Protein AF-A0A1B6GFT2-F1 (afdb_monomer_lite)

Organism: NCBI:txid1464854

Structure (mmCIF, N/CA/C/O backbone):
data_AF-A0A1B6GFT2-F1
#
_entry.id   AF-A0A1B6GFT2-F1
#
loop_
_atom_site.group_PDB
_atom_site.id
_atom_site.type_symbol
_atom_site.label_atom_id
_atom_site.label_alt_id
_atom_site.label_comp_id
_atom_site.label_asym_id
_atom_site.label_entity_id
_atom_site.label_seq_id
_atom_site.pdbx_PDB_ins_code
_atom_site.Cartn_x
_atom_site.Cartn_y
_atom_site.Cartn_z
_atom_site.occupancy
_atom_site.B_iso_or_equiv
_atom_site.auth_seq_id
_atom_site.auth_comp_id
_atom_site.auth_asym_id
_atom_site.auth_atom_id
_atom_site.pdbx_PDB_model_num
ATOM 1 N N . ALA A 1 1 ? 17.857 -8.120 -21.034 1.00 57.75 1 ALA A N 1
ATOM 2 C CA . ALA A 1 1 ? 17.132 -9.272 -21.616 1.00 57.75 1 ALA A CA 1
ATOM 3 C C . ALA A 1 1 ? 17.352 -10.572 -20.828 1.00 57.75 1 ALA A C 1
ATOM 5 O O . ALA A 1 1 ? 16.374 -11.147 -20.381 1.00 57.75 1 ALA A O 1
ATOM 6 N N . ILE A 1 2 ? 18.597 -11.007 -20.580 1.00 73.81 2 ILE A N 1
ATOM 7 C CA . ILE A 1 2 ? 18.882 -12.317 -19.950 1.00 73.81 2 ILE A CA 1
ATOM 8 C C . ILE A 1 2 ? 18.486 -12.380 -18.460 1.00 73.81 2 ILE A C 1
ATOM 10 O O . ILE A 1 2 ? 17.865 -13.348 -18.041 1.00 73.81 2 ILE A O 1
ATOM 14 N N . TYR A 1 3 ? 18.776 -11.340 -17.665 1.00 68.81 3 TYR A N 1
ATOM 15 C CA . TYR A 1 3 ? 18.437 -11.331 -16.231 1.00 68.81 3 TYR A CA 1
ATOM 16 C C . TYR A 1 3 ? 16.927 -11.384 -15.962 1.00 68.81 3 TYR A C 1
ATOM 18 O O . TYR A 1 3 ? 16.496 -12.144 -15.107 1.00 68.81 3 TYR A O 1
ATOM 26 N N . LYS A 1 4 ? 16.125 -10.626 -16.722 1.00 68.31 4 LYS A N 1
ATOM 27 C CA . LYS A 1 4 ? 14.657 -10.608 -16.594 1.00 68.31 4 LYS A CA 1
ATOM 28 C C . LYS A 1 4 ? 14.058 -11.982 -16.923 1.00 68.31 4 LYS A C 1
ATOM 30 O O . LYS A 1 4 ? 13.325 -12.537 -16.124 1.00 68.31 4 LYS A O 1
ATOM 35 N N . TYR A 1 5 ? 14.516 -12.593 -18.017 1.00 76.06 5 TYR A N 1
ATOM 36 C CA . TYR A 1 5 ? 14.134 -13.956 -18.395 1.00 76.06 5 TYR A CA 1
ATOM 37 C C . TYR A 1 5 ? 14.532 -15.020 -17.356 1.00 76.06 5 TYR A C 1
ATOM 39 O O . TYR A 1 5 ? 13.813 -15.996 -17.160 1.00 76.06 5 TYR A O 1
ATOM 47 N N . ALA A 1 6 ? 15.685 -14.858 -16.703 1.00 75.69 6 ALA A N 1
ATOM 48 C CA . ALA A 1 6 ? 16.143 -15.781 -15.669 1.00 75.69 6 ALA A CA 1
ATOM 49 C C . ALA A 1 6 ? 15.349 -15.633 -14.358 1.00 75.69 6 ALA A C 1
ATOM 51 O O . ALA A 1 6 ? 15.084 -16.637 -13.705 1.00 75.69 6 ALA A O 1
ATOM 52 N N . ILE A 1 7 ? 14.938 -14.411 -14.004 1.00 76.81 7 ILE A N 1
ATOM 53 C CA . ILE A 1 7 ? 14.060 -14.140 -12.854 1.00 76.81 7 ILE A CA 1
ATOM 54 C C . ILE A 1 7 ? 12.689 -14.797 -13.065 1.00 76.81 7 ILE A C 1
ATOM 56 O O . ILE A 1 7 ? 12.197 -15.465 -12.163 1.00 76.81 7 ILE A O 1
ATOM 60 N N . ASP A 1 8 ? 12.122 -14.695 -14.269 1.00 76.38 8 ASP A N 1
ATOM 61 C CA . ASP A 1 8 ? 10.778 -15.212 -14.564 1.00 76.38 8 ASP A CA 1
ATOM 62 C C . ASP A 1 8 ? 10.709 -16.756 -14.641 1.00 76.38 8 ASP A C 1
ATOM 64 O O . ASP A 1 8 ? 9.631 -17.335 -14.523 1.00 76.38 8 ASP A O 1
ATOM 68 N N . ASN A 1 9 ? 11.845 -17.444 -14.828 1.00 77.75 9 ASN A N 1
ATOM 69 C CA . ASN A 1 9 ? 11.895 -18.898 -15.055 1.00 77.75 9 ASN A CA 1
ATOM 70 C C . ASN A 1 9 ? 12.509 -19.728 -13.916 1.00 77.75 9 ASN A C 1
ATOM 72 O O . ASN A 1 9 ? 12.444 -20.960 -13.956 1.00 77.75 9 ASN A O 1
ATOM 76 N N . ILE A 1 10 ? 13.126 -19.105 -12.910 1.00 79.62 10 ILE A N 1
ATOM 77 C CA . ILE A 1 10 ? 13.743 -19.830 -11.791 1.00 79.62 10 ILE A CA 1
ATOM 78 C C . ILE A 1 10 ? 12.740 -19.956 -10.640 1.00 79.62 10 ILE A C 1
ATOM 80 O O . ILE A 1 10 ? 12.222 -18.965 -10.143 1.00 79.62 10 ILE A O 1
ATOM 84 N N . LYS A 1 11 ? 12.501 -21.195 -10.186 1.00 75.00 11 LYS A N 1
ATOM 85 C CA . LYS A 1 11 ? 11.589 -21.513 -9.067 1.00 75.00 11 LYS A CA 1
ATOM 86 C C . LYS A 1 11 ? 12.272 -21.586 -7.696 1.00 75.00 11 LYS A C 1
ATOM 88 O O . LYS A 1 11 ? 11.599 -21.726 -6.684 1.00 75.00 11 LYS A O 1
ATOM 93 N N . ASP A 1 12 ? 13.599 -21.558 -7.669 1.00 82.56 12 ASP A N 1
ATOM 94 C CA . ASP A 1 12 ? 14.402 -21.668 -6.450 1.00 82.56 12 ASP A CA 1
ATOM 95 C C . ASP A 1 12 ? 14.567 -20.283 -5.799 1.00 82.56 12 ASP A C 1
ATOM 97 O O . ASP A 1 12 ? 15.249 -19.416 -6.352 1.00 82.56 12 ASP A O 1
ATOM 101 N N . GLU A 1 13 ? 13.945 -20.074 -4.632 1.00 74.88 13 GLU A N 1
ATOM 102 C CA . GLU A 1 13 ? 13.926 -18.787 -3.916 1.00 74.88 13 GLU A CA 1
ATOM 103 C C . GLU A 1 13 ? 15.324 -18.290 -3.517 1.00 74.88 13 GLU A C 1
ATOM 105 O O . GLU A 1 13 ? 15.590 -17.082 -3.536 1.00 74.88 13 GLU A O 1
ATOM 110 N N . SER A 1 14 ? 16.248 -19.200 -3.187 1.00 75.00 14 SER A N 1
ATOM 111 C CA . SER A 1 14 ? 17.606 -18.825 -2.779 1.00 75.00 14 SER A CA 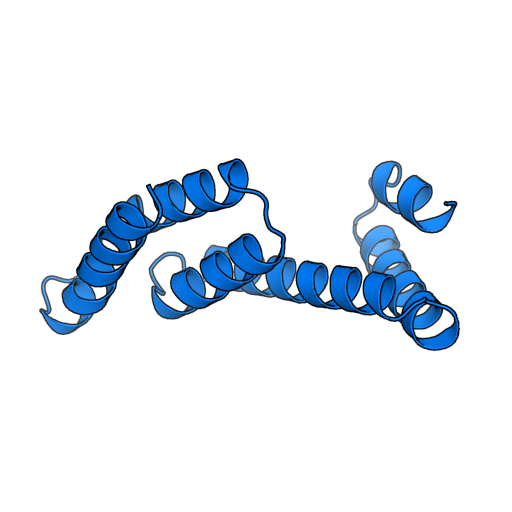1
ATOM 112 C C . SER A 1 14 ? 18.372 -18.228 -3.959 1.00 75.00 14 SER A C 1
ATOM 114 O O . SER A 1 14 ? 18.937 -17.133 -3.869 1.00 75.00 14 SER A O 1
ATOM 116 N N . ARG A 1 15 ? 18.290 -18.893 -5.116 1.00 75.50 15 ARG A N 1
ATOM 117 C CA . ARG A 1 15 ? 18.921 -18.436 -6.361 1.00 75.50 15 ARG A CA 1
ATOM 118 C C . ARG A 1 15 ? 18.237 -17.200 -6.931 1.00 75.50 15 ARG A C 1
ATOM 120 O O . ARG A 1 15 ? 18.918 -16.343 -7.489 1.00 75.50 15 ARG A O 1
ATOM 127 N N . LEU A 1 16 ? 16.921 -17.080 -6.766 1.00 75.88 16 LEU A N 1
ATOM 128 C CA . LEU A 1 16 ? 16.163 -15.890 -7.150 1.00 75.88 16 LEU A CA 1
ATOM 129 C C . LEU A 1 16 ? 16.658 -14.659 -6.377 1.00 75.88 16 LEU A C 1
ATOM 131 O O . LEU A 1 16 ? 16.929 -13.615 -6.969 1.00 75.88 16 LEU A O 1
ATOM 135 N N . THR A 1 17 ? 16.875 -14.805 -5.068 1.00 74.75 17 THR A N 1
ATOM 136 C CA . THR A 1 17 ? 17.392 -13.731 -4.206 1.00 74.75 17 THR A CA 1
ATOM 137 C C . THR A 1 17 ? 18.802 -13.294 -4.620 1.00 74.75 17 THR A C 1
ATOM 139 O O . THR A 1 17 ? 19.080 -12.096 -4.741 1.00 74.75 17 THR A O 1
ATOM 142 N N . GLU A 1 18 ? 19.699 -14.247 -4.895 1.00 80.19 18 GLU A N 1
ATOM 143 C CA . GLU A 1 18 ? 21.044 -13.946 -5.405 1.00 80.19 18 GLU A CA 1
ATOM 144 C C . GLU A 1 18 ? 21.005 -13.264 -6.777 1.00 80.19 18 GLU A C 1
ATOM 146 O O . GLU A 1 18 ? 21.745 -12.306 -7.022 1.00 80.19 18 GLU A O 1
ATOM 151 N N . LEU A 1 19 ? 20.105 -13.706 -7.657 1.00 79.94 19 LEU A N 1
ATOM 152 C CA . LEU A 1 19 ? 19.938 -13.151 -8.993 1.00 79.94 19 LEU A CA 1
ATOM 153 C C . LEU A 1 19 ? 19.393 -11.719 -8.953 1.00 79.94 19 LEU A C 1
ATOM 155 O O . LEU A 1 19 ? 19.901 -10.865 -9.677 1.00 79.94 19 LEU A O 1
ATOM 159 N N . HIS A 1 20 ? 18.436 -11.418 -8.070 1.00 76.44 20 HIS A N 1
ATOM 160 C CA . HIS A 1 20 ? 17.968 -10.048 -7.838 1.00 76.44 20 HIS A CA 1
ATOM 161 C C . HIS A 1 20 ? 19.100 -9.139 -7.354 1.00 76.44 20 HIS A C 1
ATOM 163 O O . HIS A 1 20 ? 19.241 -8.010 -7.832 1.00 76.44 20 HIS A O 1
ATOM 169 N N . LYS A 1 21 ? 19.959 -9.636 -6.456 1.00 81.06 21 LYS A N 1
ATOM 170 C CA . LYS A 1 21 ? 21.121 -8.889 -5.960 1.00 81.06 21 LYS A CA 1
ATOM 171 C C . LYS A 1 21 ? 22.146 -8.631 -7.070 1.00 81.06 21 LYS A C 1
ATOM 173 O O . LYS A 1 21 ? 22.625 -7.505 -7.211 1.00 81.06 21 LYS A O 1
ATOM 178 N N . ALA A 1 22 ? 22.455 -9.641 -7.883 1.00 79.38 22 ALA A N 1
ATOM 179 C CA . ALA A 1 22 ? 23.358 -9.515 -9.026 1.00 79.38 22 ALA A CA 1
ATOM 180 C C . ALA A 1 22 ? 22.797 -8.572 -10.104 1.00 79.38 22 ALA A C 1
ATOM 182 O O . ALA A 1 22 ? 23.527 -7.722 -10.618 1.00 79.38 22 ALA A O 1
ATOM 183 N N . TYR A 1 23 ? 21.495 -8.661 -10.389 1.00 74.81 23 TYR A N 1
ATOM 184 C CA . TYR A 1 23 ? 20.796 -7.766 -11.306 1.00 74.81 23 TYR A CA 1
ATOM 185 C C . TYR A 1 23 ? 20.843 -6.315 -10.819 1.00 74.81 23 TYR A C 1
ATOM 187 O O . TYR A 1 23 ? 21.209 -5.432 -11.588 1.00 74.81 23 TYR A O 1
ATOM 195 N N . ALA A 1 24 ? 20.594 -6.063 -9.531 1.00 72.12 24 ALA A N 1
ATOM 196 C CA . ALA A 1 24 ? 20.692 -4.724 -8.952 1.00 72.12 24 ALA A CA 1
ATOM 197 C C . ALA A 1 24 ? 22.111 -4.130 -9.056 1.00 72.12 24 ALA A C 1
ATOM 199 O O . ALA A 1 24 ? 22.265 -2.952 -9.376 1.00 72.12 24 ALA A O 1
ATOM 200 N N . ILE A 1 25 ? 23.163 -4.932 -8.841 1.00 77.00 25 ILE A N 1
ATOM 201 C CA . ILE A 1 25 ? 24.561 -4.493 -9.015 1.00 77.00 25 ILE A CA 1
ATOM 202 C C . ILE A 1 25 ? 24.868 -4.204 -10.488 1.00 77.00 25 ILE A C 1
ATOM 204 O O . ILE A 1 25 ? 25.521 -3.206 -10.795 1.00 77.00 25 ILE A O 1
ATOM 208 N N . HIS A 1 26 ? 24.411 -5.068 -11.395 1.00 71.94 26 HIS A N 1
ATOM 209 C CA . HIS A 1 26 ? 24.607 -4.903 -12.832 1.00 71.94 26 HIS A CA 1
ATOM 210 C C . HIS A 1 26 ? 23.923 -3.633 -13.341 1.00 71.94 26 HIS A C 1
ATOM 212 O O . HIS A 1 26 ? 24.557 -2.819 -14.005 1.00 71.94 26 HIS A O 1
ATOM 218 N N . VAL A 1 27 ? 22.672 -3.414 -12.945 1.00 68.88 27 VAL A N 1
ATOM 219 C CA . VAL A 1 27 ? 21.899 -2.212 -13.258 1.00 68.88 27 VAL A CA 1
ATOM 220 C C . VAL A 1 27 ? 22.552 -0.964 -12.654 1.00 68.88 27 VA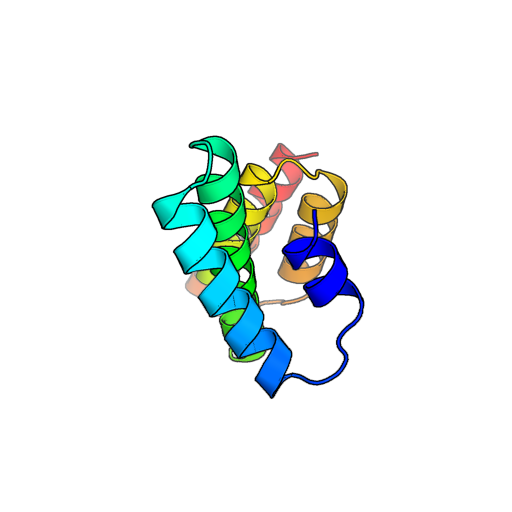L A C 1
ATOM 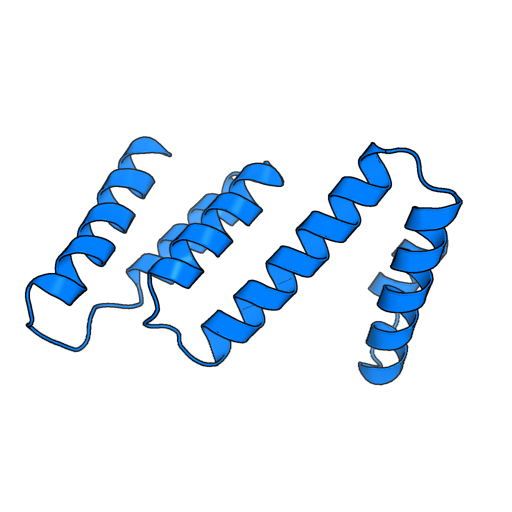222 O O . VAL A 1 27 ? 22.703 0.032 -13.347 1.00 68.88 27 VAL A O 1
ATOM 225 N N . LYS A 1 28 ? 23.081 -1.025 -11.427 1.00 70.69 28 LYS A N 1
ATOM 226 C CA . LYS A 1 28 ? 23.849 0.083 -10.828 1.00 70.69 28 LYS A CA 1
ATOM 227 C C . LYS A 1 28 ? 25.134 0.430 -11.597 1.00 70.69 28 LYS A C 1
ATOM 229 O O . LYS A 1 28 ? 25.554 1.583 -11.572 1.00 70.69 28 LYS A O 1
ATOM 234 N N . LYS A 1 29 ? 25.789 -0.552 -12.228 1.00 68.62 29 LYS A N 1
ATOM 235 C CA . LYS A 1 29 ? 27.047 -0.359 -12.976 1.00 68.62 29 LYS A CA 1
ATOM 236 C C . LYS A 1 29 ? 26.847 -0.024 -14.458 1.00 68.62 29 LYS A C 1
ATOM 238 O O . LYS A 1 29 ? 27.717 0.619 -15.033 1.00 68.62 29 LYS A O 1
ATOM 243 N N . HIS A 1 30 ? 25.757 -0.489 -15.069 1.00 62.34 30 HIS A N 1
ATOM 244 C CA . HIS A 1 30 ? 25.567 -0.479 -16.526 1.00 62.34 30 HIS A CA 1
ATOM 245 C C . HIS A 1 30 ? 24.185 0.010 -16.986 1.00 62.34 30 HIS A C 1
ATOM 247 O O . HIS A 1 30 ? 23.948 0.088 -18.187 1.00 62.34 30 HIS A O 1
ATOM 253 N N . GLY A 1 31 ? 23.258 0.284 -16.069 1.00 57.59 31 GLY A N 1
ATOM 254 C CA . GLY A 1 31 ? 21.888 0.660 -16.403 1.00 57.59 31 GLY A CA 1
ATOM 255 C C . GLY A 1 31 ? 21.751 2.131 -16.783 1.00 57.59 31 GLY A C 1
ATOM 256 O O . GLY A 1 31 ? 22.334 3.009 -16.147 1.00 57.59 31 GLY A O 1
ATOM 257 N N . GLU A 1 32 ? 20.916 2.399 -17.787 1.00 61.44 32 GLU A N 1
ATOM 258 C CA . GLU A 1 32 ? 20.302 3.714 -17.966 1.00 61.44 32 GLU A CA 1
ATOM 259 C C . GLU A 1 32 ? 19.519 4.084 -16.699 1.00 61.44 32 GLU A C 1
ATOM 261 O O . GLU A 1 32 ? 18.953 3.216 -16.030 1.00 61.44 32 GLU A O 1
ATOM 266 N N . ARG A 1 33 ? 19.490 5.377 -16.360 1.00 59.00 33 ARG A N 1
ATOM 267 C CA . ARG A 1 33 ? 18.917 5.908 -15.110 1.00 59.00 33 ARG A CA 1
ATOM 268 C C . ARG A 1 33 ? 17.513 5.354 -14.806 1.00 59.00 33 ARG A C 1
ATOM 270 O O . ARG A 1 33 ? 17.254 4.981 -13.666 1.00 59.00 33 ARG A O 1
ATOM 277 N N . ALA A 1 34 ? 16.691 5.179 -15.842 1.00 61.12 34 ALA A N 1
ATOM 278 C CA . ALA A 1 34 ? 15.352 4.594 -15.764 1.00 61.12 34 ALA A CA 1
ATOM 279 C C . ALA A 1 34 ? 15.339 3.128 -15.276 1.00 61.12 34 ALA A C 1
ATOM 281 O O . ALA A 1 34 ? 14.536 2.760 -14.427 1.00 61.12 34 ALA A O 1
ATOM 282 N N . GLY A 1 35 ? 16.275 2.286 -15.730 1.00 66.12 35 GLY A N 1
ATOM 283 C CA . GLY A 1 35 ? 16.337 0.883 -15.302 1.00 66.12 35 GLY A CA 1
ATOM 284 C C . GLY A 1 35 ? 16.770 0.714 -13.841 1.00 66.12 35 GLY A C 1
ATOM 285 O O . GLY A 1 35 ? 16.375 -0.249 -13.184 1.00 66.12 35 GLY A O 1
ATOM 286 N N . ILE A 1 36 ? 17.574 1.649 -13.318 1.00 69.25 36 ILE A N 1
ATOM 287 C CA . ILE A 1 36 ? 17.950 1.687 -11.895 1.00 69.25 36 ILE A CA 1
ATOM 288 C C . ILE A 1 36 ? 16.747 2.078 -11.037 1.00 69.25 36 ILE A C 1
ATOM 290 O O . ILE A 1 36 ? 16.525 1.457 -9.997 1.00 69.25 36 ILE A O 1
ATOM 294 N N . GLU A 1 37 ? 15.970 3.069 -11.472 1.00 70.31 37 GLU A N 1
ATOM 295 C CA . GLU A 1 37 ? 14.755 3.513 -10.784 1.00 70.31 37 GLU A CA 1
ATOM 296 C C . GLU A 1 37 ? 13.730 2.374 -10.677 1.00 70.31 37 GLU A C 1
ATOM 298 O O . GLU A 1 37 ? 13.293 2.073 -9.566 1.00 70.31 37 GLU A O 1
ATOM 303 N N . ASP A 1 38 ? 13.485 1.628 -11.759 1.00 75.31 38 ASP A N 1
ATOM 304 C CA . ASP A 1 38 ? 12.594 0.457 -11.751 1.00 75.31 38 ASP A CA 1
ATOM 305 C C . ASP A 1 38 ? 13.012 -0.613 -10.728 1.00 75.31 38 ASP A C 1
ATOM 307 O O . ASP A 1 38 ? 12.187 -1.156 -9.989 1.00 75.31 38 ASP A O 1
ATOM 311 N N . VAL A 1 39 ? 14.311 -0.927 -10.647 1.00 79.94 39 VAL A N 1
ATOM 312 C CA . VAL A 1 39 ? 14.823 -1.920 -9.686 1.00 79.94 39 VAL A CA 1
ATOM 313 C C . VAL 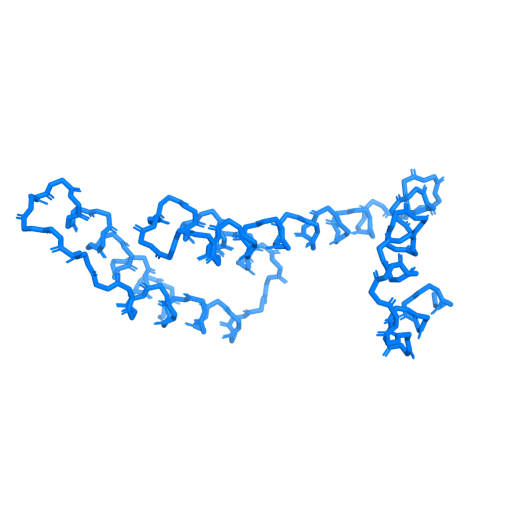A 1 39 ? 14.669 -1.434 -8.250 1.00 79.94 39 VAL A C 1
ATOM 315 O O . VAL A 1 39 ? 14.337 -2.218 -7.358 1.00 79.94 39 VAL A O 1
ATOM 318 N N . VAL A 1 40 ? 14.927 -0.150 -8.006 1.00 82.06 40 VAL A N 1
ATOM 319 C CA . VAL A 1 40 ? 14.788 0.446 -6.676 1.00 82.06 40 VAL A CA 1
ATOM 320 C C . VAL A 1 40 ? 13.323 0.453 -6.242 1.00 82.06 40 VAL A C 1
ATOM 322 O O . VAL A 1 40 ? 13.045 0.050 -5.112 1.00 82.06 40 VAL A O 1
ATOM 325 N N . LEU A 1 41 ? 12.401 0.838 -7.127 1.00 82.56 41 LEU A N 1
ATOM 326 C CA . LEU A 1 41 ? 10.960 0.803 -6.872 1.00 82.56 41 LEU A CA 1
ATOM 327 C C . LEU A 1 41 ? 10.484 -0.621 -6.579 1.00 82.56 41 LEU A C 1
ATOM 329 O O . LEU A 1 41 ? 9.826 -0.856 -5.567 1.00 82.56 41 LEU A O 1
ATOM 333 N N . ASN A 1 42 ? 10.906 -1.601 -7.380 1.00 84.38 42 ASN A N 1
ATOM 334 C CA . ASN A 1 42 ? 10.517 -2.992 -7.163 1.00 84.38 42 ASN A CA 1
ATOM 335 C C . ASN A 1 42 ? 11.055 -3.556 -5.832 1.00 84.38 42 ASN A C 1
ATOM 337 O O . ASN A 1 42 ? 10.342 -4.253 -5.113 1.00 84.38 42 ASN A O 1
ATOM 341 N N . ASN A 1 43 ? 12.289 -3.211 -5.450 1.00 86.88 43 ASN A N 1
ATOM 342 C CA . ASN A 1 43 ? 12.844 -3.598 -4.149 1.00 86.88 43 ASN A CA 1
ATOM 343 C C . ASN A 1 43 ? 12.094 -2.947 -2.974 1.00 86.88 43 ASN A C 1
ATOM 345 O O . ASN A 1 43 ? 11.907 -3.591 -1.941 1.00 86.88 43 ASN A O 1
ATOM 349 N N . ARG A 1 44 ? 11.658 -1.686 -3.115 1.00 89.06 44 ARG A N 1
ATOM 350 C CA . ARG A 1 44 ? 10.821 -1.010 -2.108 1.00 89.06 44 ARG A CA 1
ATOM 351 C C . ARG A 1 44 ? 9.459 -1.687 -1.983 1.00 89.06 44 ARG A C 1
ATOM 353 O O . ARG A 1 44 ? 9.063 -2.001 -0.864 1.00 89.06 44 ARG A O 1
ATOM 360 N N . LYS A 1 45 ? 8.806 -1.995 -3.109 1.00 88.75 45 LYS A N 1
ATOM 361 C CA . LYS A 1 45 ? 7.531 -2.726 -3.147 1.00 88.75 45 LYS A CA 1
ATOM 362 C C . LYS A 1 45 ? 7.627 -4.053 -2.388 1.00 88.75 45 LYS A C 1
ATOM 364 O O . LYS A 1 45 ? 6.833 -4.294 -1.485 1.00 88.75 45 LYS A O 1
ATOM 369 N N . LEU A 1 46 ? 8.647 -4.867 -2.680 1.00 89.44 46 LEU A N 1
ATOM 370 C CA . LEU A 1 46 ? 8.872 -6.155 -2.006 1.00 89.44 46 LEU A CA 1
ATOM 371 C C . LEU A 1 46 ? 9.100 -6.010 -0.496 1.00 89.44 46 LEU A C 1
ATOM 373 O O . LEU A 1 46 ? 8.621 -6.832 0.285 1.00 89.44 46 LEU A O 1
ATOM 377 N N . LYS A 1 47 ? 9.827 -4.968 -0.076 1.00 92.00 47 LYS A N 1
ATOM 378 C CA . LYS A 1 47 ? 10.037 -4.683 1.345 1.00 92.00 47 LYS A CA 1
ATOM 379 C C . LYS A 1 47 ? 8.710 -4.381 2.042 1.00 92.00 47 LYS A C 1
ATOM 381 O O . LYS A 1 47 ? 8.405 -5.016 3.045 1.00 92.00 47 LYS A O 1
ATOM 386 N N . TYR A 1 48 ? 7.919 -3.463 1.494 1.00 93.62 48 TYR A N 1
ATOM 387 C CA . TYR A 1 48 ? 6.628 -3.106 2.076 1.00 93.62 48 TYR A CA 1
ATOM 388 C C . TYR A 1 48 ? 5.646 -4.280 2.076 1.00 93.62 48 TYR A C 1
ATOM 390 O O . TYR A 1 48 ? 4.943 -4.469 3.060 1.00 93.62 48 TYR A O 1
ATOM 398 N N . GLU A 1 49 ? 5.636 -5.129 1.042 1.00 92.00 49 GLU A N 1
ATOM 399 C CA . GLU A 1 49 ? 4.824 -6.352 1.067 1.00 92.00 49 GLU A CA 1
ATOM 400 C C . GLU A 1 49 ? 5.214 -7.292 2.207 1.00 92.00 49 GLU A C 1
ATOM 402 O O . GLU A 1 49 ? 4.342 -7.897 2.832 1.00 92.00 49 GLU A O 1
ATOM 407 N N . LYS A 1 50 ? 6.512 -7.432 2.490 1.00 92.50 50 LYS A N 1
ATOM 408 C CA . LYS A 1 50 ? 6.976 -8.231 3.624 1.00 92.50 50 LYS A CA 1
ATOM 409 C C . LYS A 1 50 ? 6.505 -7.624 4.947 1.00 92.50 50 LYS A C 1
ATOM 411 O O . LYS A 1 50 ? 5.943 -8.346 5.766 1.00 92.50 50 LYS A O 1
ATOM 416 N N . ASP A 1 51 ? 6.664 -6.314 5.112 1.00 92.19 51 ASP A N 1
ATOM 417 C CA . ASP A 1 51 ? 6.236 -5.595 6.316 1.00 92.19 51 ASP A CA 1
ATOM 418 C C . ASP A 1 51 ? 4.708 -5.717 6.526 1.00 92.19 51 ASP A C 1
ATOM 420 O O . ASP A 1 51 ? 4.241 -5.916 7.647 1.00 92.19 51 ASP A O 1
ATOM 424 N N . LEU A 1 52 ? 3.919 -5.687 5.444 1.00 93.81 52 LEU A N 1
ATOM 425 C CA . LEU A 1 52 ? 2.465 -5.888 5.476 1.00 93.81 52 LEU A CA 1
ATOM 426 C C . LEU A 1 52 ? 2.055 -7.332 5.784 1.00 93.81 52 LEU A C 1
ATOM 428 O O . LEU A 1 52 ? 1.009 -7.540 6.394 1.00 93.81 52 LEU A O 1
ATOM 432 N N . LYS A 1 53 ? 2.853 -8.334 5.390 1.00 91.81 53 LYS A N 1
ATOM 433 C CA . LYS A 1 53 ? 2.625 -9.734 5.795 1.00 91.81 53 LYS A CA 1
ATOM 434 C C . LYS A 1 53 ? 2.845 -9.929 7.294 1.00 91.81 53 LYS A C 1
ATOM 436 O O . LYS A 1 53 ? 2.147 -10.736 7.898 1.00 91.81 53 LYS A O 1
ATOM 441 N N . GLU A 1 54 ? 3.800 -9.208 7.880 1.00 92.38 54 GLU A N 1
ATOM 442 C CA . GLU A 1 54 ? 4.071 -9.250 9.320 1.00 92.38 54 GLU A CA 1
ATOM 443 C C . GLU A 1 54 ? 3.009 -8.470 10.116 1.00 92.38 54 GLU A C 1
ATOM 445 O O . GLU A 1 54 ? 2.500 -8.976 11.116 1.00 92.38 54 GLU A O 1
ATOM 450 N N . CYS A 1 55 ? 2.623 -7.276 9.647 1.00 89.62 55 CYS A N 1
ATOM 451 C CA . CYS A 1 55 ? 1.667 -6.392 10.321 1.00 89.62 55 CYS A CA 1
ATOM 452 C C . CYS A 1 55 ? 0.629 -5.789 9.346 1.00 89.62 55 CYS A C 1
ATOM 454 O O . CYS A 1 55 ? 0.751 -4.620 8.962 1.00 89.62 55 CYS A O 1
ATOM 456 N N . PRO A 1 56 ? -0.455 -6.518 9.009 1.00 90.25 56 PRO A N 1
ATOM 457 C CA . PRO A 1 56 ? -1.480 -6.046 8.068 1.00 90.25 56 PRO A CA 1
ATOM 458 C C . PRO A 1 56 ? -2.273 -4.820 8.543 1.00 90.25 56 PRO A C 1
ATOM 460 O O . PRO A 1 56 ? -2.877 -4.114 7.741 1.00 90.25 56 PRO A O 1
ATOM 463 N N . THR A 1 57 ? -2.284 -4.544 9.847 1.00 87.12 57 THR A N 1
ATOM 464 C CA . THR A 1 57 ? -3.002 -3.412 10.454 1.00 87.12 57 THR A CA 1
ATOM 465 C C . THR A 1 57 ? -2.180 -2.120 10.486 1.00 87.12 57 THR A C 1
ATOM 467 O O . THR A 1 57 ? -2.667 -1.090 10.958 1.00 87.12 57 THR A O 1
ATOM 470 N N . ASN A 1 58 ? -0.935 -2.135 9.990 1.00 90.62 58 ASN A N 1
ATOM 471 C CA . ASN A 1 58 ? -0.104 -0.938 9.935 1.00 90.62 58 ASN A CA 1
ATOM 472 C C . ASN A 1 58 ? -0.451 -0.065 8.719 1.00 90.62 58 ASN A C 1
ATOM 474 O O . ASN A 1 58 ? 0.066 -0.246 7.618 1.00 90.62 58 ASN A O 1
ATOM 478 N N . TYR A 1 59 ? -1.305 0.934 8.941 1.00 91.44 59 TYR A N 1
ATOM 479 C CA . TYR A 1 59 ? -1.738 1.852 7.887 1.00 91.44 59 TYR A CA 1
ATOM 480 C C . TYR A 1 59 ? -0.627 2.736 7.309 1.00 91.44 59 TYR A C 1
ATOM 482 O O . TYR A 1 59 ? -0.741 3.130 6.154 1.00 91.44 59 TYR A O 1
ATOM 490 N N . ASP A 1 60 ? 0.442 3.041 8.056 1.00 91.94 60 ASP A N 1
ATOM 491 C CA . ASP A 1 60 ? 1.565 3.813 7.493 1.00 91.94 60 ASP A CA 1
ATOM 492 C C . ASP A 1 60 ? 2.256 3.023 6.383 1.00 91.94 60 ASP A C 1
ATOM 494 O O . ASP A 1 60 ? 2.507 3.553 5.303 1.00 91.94 60 ASP A O 1
ATOM 498 N N . THR A 1 61 ? 2.481 1.728 6.621 1.00 94.19 61 THR A N 1
ATOM 499 C CA . THR A 1 61 ? 3.048 0.825 5.618 1.00 94.19 61 THR A CA 1
ATOM 500 C C . THR A 1 61 ? 2.127 0.694 4.409 1.00 94.19 61 THR A C 1
ATOM 502 O O . THR A 1 61 ? 2.618 0.670 3.285 1.00 94.19 61 THR A O 1
ATOM 505 N N . TRP A 1 62 ? 0.802 0.675 4.605 1.00 95.19 62 TRP A N 1
ATOM 506 C CA . TRP A 1 62 ? -0.149 0.715 3.489 1.00 95.19 62 TRP A CA 1
ATOM 507 C C . TRP A 1 62 ? -0.039 2.004 2.670 1.00 95.19 62 TRP A C 1
ATOM 509 O O . TRP A 1 62 ? -0.026 1.925 1.445 1.00 95.19 62 TRP A O 1
ATOM 519 N N . PHE A 1 63 ? 0.082 3.175 3.304 1.00 94.56 63 PHE A N 1
ATOM 520 C CA . PHE A 1 63 ? 0.266 4.434 2.574 1.00 94.56 63 PHE A CA 1
ATOM 521 C C . PHE A 1 63 ? 1.563 4.448 1.765 1.00 94.56 63 PHE A C 1
ATOM 523 O O . PHE A 1 63 ? 1.552 4.848 0.602 1.00 94.56 63 PHE A O 1
ATOM 530 N N . ASP A 1 64 ? 2.669 4.003 2.359 1.00 94.19 64 ASP A N 1
ATOM 531 C CA . ASP A 1 64 ? 3.957 3.939 1.668 1.00 94.19 64 ASP A CA 1
ATOM 532 C C . ASP A 1 64 ? 3.944 2.911 0.527 1.00 94.19 64 ASP A C 1
ATOM 534 O O . ASP A 1 64 ? 4.481 3.173 -0.551 1.00 94.19 64 ASP A O 1
ATOM 538 N N . TYR A 1 65 ? 3.285 1.767 0.731 1.00 94.38 65 TYR A N 1
ATOM 539 C CA . TYR A 1 65 ? 3.097 0.752 -0.300 1.00 94.38 65 TYR A CA 1
ATOM 540 C C . TYR A 1 65 ? 2.282 1.290 -1.477 1.00 94.38 65 TYR A C 1
ATOM 542 O O . TYR A 1 65 ? 2.725 1.187 -2.617 1.00 94.38 65 TYR A O 1
ATOM 550 N N . ILE A 1 66 ? 1.130 1.909 -1.212 1.00 93.94 66 ILE A N 1
ATOM 551 C CA . ILE A 1 66 ? 0.257 2.452 -2.256 1.00 93.94 66 ILE A CA 1
ATOM 552 C C . ILE A 1 66 ? 0.981 3.537 -3.055 1.00 93.94 66 ILE A C 1
ATOM 554 O O . ILE A 1 66 ? 1.002 3.448 -4.276 1.00 93.94 66 ILE A O 1
ATOM 558 N N . ARG A 1 67 ? 1.674 4.479 -2.400 1.00 92.50 67 ARG A N 1
ATOM 559 C CA . ARG A 1 67 ? 2.503 5.481 -3.100 1.00 92.50 67 ARG A CA 1
ATOM 560 C C . ARG A 1 67 ? 3.564 4.835 -3.987 1.00 92.50 67 ARG A C 1
ATOM 562 O O . ARG A 1 67 ? 3.790 5.276 -5.107 1.00 92.50 67 ARG A O 1
ATOM 569 N N . CYS A 1 68 ? 4.201 3.767 -3.506 1.00 91.56 68 CYS A N 1
ATOM 570 C CA . CYS A 1 68 ? 5.172 3.018 -4.297 1.00 91.56 68 CYS A CA 1
ATOM 571 C C . CYS A 1 68 ? 4.528 2.364 -5.533 1.00 91.56 68 CYS A C 1
ATOM 573 O O . CYS A 1 68 ? 5.178 2.267 -6.571 1.00 91.56 68 CYS A O 1
ATOM 575 N N . VAL A 1 69 ? 3.278 1.903 -5.439 1.00 90.50 69 VAL A N 1
ATOM 576 C CA . VAL A 1 69 ? 2.529 1.323 -6.567 1.00 90.50 69 VAL A CA 1
ATOM 577 C C . VAL A 1 69 ? 2.033 2.413 -7.528 1.00 90.50 69 VAL A C 1
ATOM 579 O O . VAL A 1 69 ? 2.088 2.219 -8.743 1.00 90.50 69 VAL A O 1
ATOM 582 N N . GLU A 1 70 ? 1.637 3.580 -7.017 1.00 90.12 70 GLU A N 1
ATOM 583 C CA . GLU A 1 70 ? 1.296 4.764 -7.818 1.00 90.12 70 GLU A CA 1
ATOM 584 C C . GLU A 1 70 ? 2.497 5.257 -8.638 1.00 90.12 70 GLU A C 1
ATOM 586 O O . GLU A 1 70 ? 2.347 5.538 -9.825 1.00 90.12 70 GLU A O 1
ATOM 591 N N . GLU A 1 71 ? 3.702 5.279 -8.053 1.00 87.88 71 GLU A N 1
ATOM 592 C CA . GLU A 1 71 ? 4.949 5.624 -8.757 1.00 87.88 71 GLU A CA 1
ATOM 593 C C . GLU A 1 71 ? 5.274 4.652 -9.907 1.00 87.88 71 GLU A C 1
ATOM 595 O O . GLU A 1 71 ? 5.869 5.057 -10.905 1.00 87.88 71 GLU A O 1
ATOM 600 N N . ILE A 1 72 ? 4.857 3.384 -9.808 1.00 84.44 72 ILE A N 1
ATOM 601 C CA . ILE A 1 72 ? 4.999 2.388 -10.887 1.00 84.44 72 ILE A CA 1
ATOM 602 C C . ILE A 1 72 ? 3.983 2.644 -12.022 1.00 84.44 72 ILE A C 1
ATOM 604 O O . ILE A 1 72 ? 4.188 2.196 -13.152 1.00 84.44 72 ILE A O 1
ATOM 608 N N . GLY A 1 73 ? 2.898 3.377 -11.750 1.00 82.44 73 GLY A N 1
ATOM 609 C CA . GLY A 1 73 ? 1.951 3.857 -12.761 1.00 82.44 73 GLY A CA 1
ATOM 610 C C . GLY A 1 73 ? 0.924 2.828 -13.240 1.00 82.44 73 GLY A C 1
ATOM 611 O O . GLY A 1 73 ? 0.352 2.986 -14.318 1.00 82.44 73 GLY A O 1
ATOM 612 N N . ARG A 1 74 ? 0.679 1.758 -12.473 1.00 84.50 74 ARG A N 1
ATOM 613 C CA . ARG A 1 74 ? -0.307 0.716 -12.817 1.00 84.50 74 ARG A CA 1
ATOM 614 C C . ARG A 1 74 ? -1.592 0.897 -12.017 1.00 84.50 74 ARG A C 1
ATOM 616 O O . ARG A 1 74 ? -1.701 0.387 -10.908 1.00 84.50 74 ARG A O 1
ATOM 623 N N . LEU A 1 75 ? -2.570 1.591 -12.601 1.00 89.19 75 LEU A N 1
ATOM 624 C CA . LEU A 1 75 ? -3.840 1.927 -11.938 1.00 89.19 75 LEU A CA 1
ATOM 625 C C . LEU A 1 75 ? -4.590 0.705 -11.385 1.00 89.19 75 LEU A C 1
ATOM 627 O O . LEU A 1 75 ? -5.109 0.769 -10.275 1.00 89.19 75 LEU A O 1
ATOM 631 N N . ASP A 1 76 ? -4.595 -0.420 -12.103 1.00 91.50 76 ASP A N 1
ATOM 632 C CA . ASP A 1 76 ? -5.251 -1.644 -11.623 1.00 91.50 76 ASP A CA 1
ATOM 633 C C . ASP A 1 76 ? -4.596 -2.182 -10.339 1.00 91.50 76 ASP A C 1
ATOM 635 O O . ASP A 1 76 ? -5.292 -2.559 -9.398 1.00 91.50 76 ASP A O 1
ATOM 639 N N . GLU A 1 77 ? -3.260 -2.138 -10.255 1.00 91.69 77 GLU A N 1
ATOM 640 C CA . GLU A 1 77 ? -2.530 -2.534 -9.043 1.00 91.69 77 GLU A CA 1
ATOM 641 C C . GLU A 1 77 ? -2.745 -1.535 -7.900 1.00 91.69 77 GLU A C 1
ATOM 643 O O . GLU A 1 77 ? -2.792 -1.937 -6.737 1.00 91.69 77 GLU A O 1
ATOM 648 N N . VAL A 1 78 ? -2.884 -0.238 -8.203 1.00 93.31 78 VAL A N 1
ATOM 649 C CA . VAL A 1 78 ? -3.220 0.788 -7.202 1.00 93.31 78 VAL A CA 1
ATOM 650 C C . VAL A 1 78 ? -4.598 0.496 -6.606 1.00 93.31 78 VAL A C 1
ATOM 652 O O . VAL A 1 78 ? -4.724 0.439 -5.381 1.00 93.31 78 VAL A O 1
ATOM 655 N N . ARG A 1 79 ? -5.606 0.228 -7.448 1.00 94.62 79 ARG A N 1
ATOM 656 C CA . ARG A 1 79 ? -6.963 -0.125 -7.004 1.00 94.62 79 ARG A CA 1
ATOM 657 C C . ARG A 1 79 ? -6.957 -1.380 -6.131 1.00 94.62 79 ARG A C 1
ATOM 659 O O . ARG A 1 79 ? -7.453 -1.332 -5.008 1.00 94.62 79 ARG A O 1
ATOM 666 N N . GLU A 1 80 ? -6.305 -2.454 -6.577 1.00 94.56 80 GLU A N 1
ATOM 667 C CA . GLU A 1 80 ? -6.165 -3.686 -5.785 1.00 94.56 80 GLU A CA 1
ATOM 668 C C . GLU A 1 80 ? -5.472 -3.418 -4.433 1.00 94.56 80 GLU A C 1
ATOM 670 O O . GLU A 1 80 ? -5.853 -3.965 -3.397 1.00 94.56 80 GLU A O 1
ATOM 675 N N . SER A 1 81 ? -4.466 -2.540 -4.412 1.00 94.19 81 SER A N 1
ATOM 676 C CA . SER A 1 81 ? -3.745 -2.174 -3.188 1.00 94.19 81 SER A CA 1
ATOM 677 C C . SER A 1 81 ? -4.640 -1.433 -2.192 1.00 94.19 81 SER A C 1
ATOM 679 O O . SER A 1 81 ? -4.595 -1.737 -0.998 1.00 94.19 81 SER A O 1
ATOM 681 N N . TYR A 1 82 ? -5.480 -0.508 -2.668 1.00 94.94 82 TYR A N 1
ATOM 682 C CA . TYR A 1 82 ? -6.491 0.150 -1.840 1.00 94.94 82 TYR A CA 1
ATOM 683 C C . TYR A 1 82 ? -7.528 -0.844 -1.316 1.00 94.94 82 TYR A C 1
ATOM 685 O O . TYR A 1 82 ? -7.797 -0.839 -0.116 1.00 94.94 82 TYR A O 1
ATOM 693 N N . GLU A 1 83 ? -8.053 -1.730 -2.167 1.00 94.50 83 GLU A N 1
ATOM 694 C CA . GLU A 1 83 ? -9.026 -2.763 -1.780 1.00 94.50 83 GLU A CA 1
ATOM 695 C C . GLU A 1 83 ? -8.474 -3.697 -0.693 1.00 94.50 83 GLU A C 1
ATOM 697 O O . GLU A 1 83 ? -9.141 -3.989 0.305 1.00 94.50 83 GLU A O 1
ATOM 702 N N . ARG A 1 84 ? -7.208 -4.107 -0.824 1.00 94.88 84 ARG A N 1
ATOM 703 C CA . ARG A 1 84 ? -6.509 -4.885 0.205 1.00 94.88 84 ARG A CA 1
ATOM 704 C C . ARG A 1 84 ? -6.315 -4.087 1.496 1.00 94.88 84 ARG A C 1
ATOM 706 O O . ARG A 1 84 ? -6.478 -4.646 2.580 1.00 94.88 84 ARG A O 1
ATOM 713 N N . ALA A 1 85 ? -5.989 -2.797 1.411 1.00 94.00 85 ALA A N 1
ATOM 714 C CA . ALA A 1 85 ? -5.810 -1.947 2.587 1.00 94.00 85 ALA A CA 1
ATOM 715 C C . ALA A 1 85 ? -7.123 -1.756 3.369 1.00 94.00 85 ALA A C 1
ATOM 717 O O . ALA A 1 85 ? -7.134 -1.915 4.590 1.00 94.00 85 ALA A O 1
ATOM 718 N N . ILE A 1 86 ? -8.240 -1.472 2.687 1.00 93.69 86 ILE A N 1
ATOM 719 C CA . ILE A 1 86 ? -9.549 -1.254 3.334 1.00 93.69 86 ILE A CA 1
ATOM 720 C C . ILE A 1 86 ? -10.138 -2.534 3.938 1.00 93.69 86 ILE A C 1
ATOM 722 O O . ILE A 1 86 ? -10.886 -2.456 4.910 1.00 93.69 86 ILE A O 1
ATOM 726 N N . ALA A 1 87 ? -9.768 -3.714 3.428 1.00 93.62 87 ALA A N 1
ATOM 727 C CA . ALA A 1 87 ? -10.155 -4.987 4.036 1.00 93.62 87 ALA A CA 1
ATOM 728 C C . ALA A 1 87 ? -9.572 -5.166 5.455 1.00 93.62 87 ALA A C 1
ATOM 730 O O . ALA A 1 87 ? -10.116 -5.921 6.262 1.00 93.62 87 ALA A O 1
ATOM 731 N N . ASN A 1 88 ? -8.493 -4.447 5.790 1.00 90.81 88 ASN A N 1
ATOM 732 C CA . ASN A 1 88 ? -7.867 -4.467 7.111 1.00 90.81 88 ASN A CA 1
ATOM 733 C C 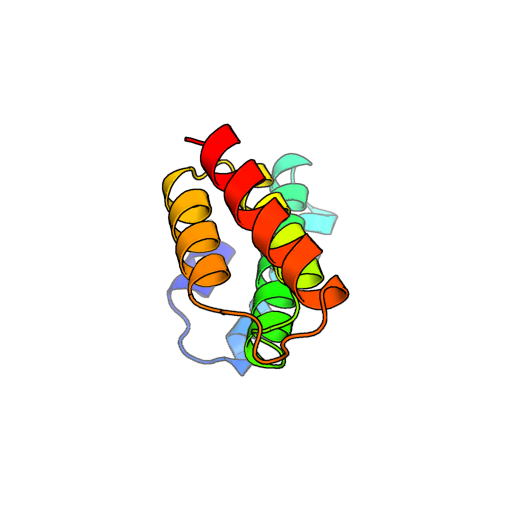. ASN A 1 88 ? -8.516 -3.432 8.045 1.00 90.81 88 ASN A C 1
ATOM 735 O O . ASN A 1 88 ? -7.969 -2.355 8.298 1.00 90.81 88 ASN A O 1
ATOM 739 N N . ILE A 1 89 ? -9.695 -3.766 8.571 1.00 89.62 89 ILE A N 1
ATOM 740 C CA . ILE A 1 89 ? -10.465 -2.915 9.496 1.00 89.62 89 ILE A CA 1
ATOM 741 C C . ILE A 1 89 ? -9.710 -2.754 10.833 1.00 89.62 89 ILE A C 1
ATOM 743 O O . ILE A 1 89 ? -9.199 -3.750 11.356 1.00 89.62 89 ILE A O 1
ATOM 747 N N . PRO A 1 90 ? -9.652 -1.541 11.431 1.00 89.06 90 PRO A N 1
ATOM 748 C CA . PRO A 1 90 ? -8.987 -1.342 12.713 1.00 89.06 90 PRO A CA 1
ATOM 749 C C . PRO A 1 90 ? -9.598 -2.247 13.795 1.00 89.06 90 PRO A C 1
ATOM 751 O O . PRO A 1 90 ? -10.805 -2.173 14.034 1.00 89.06 90 PRO A O 1
ATOM 754 N N . PRO A 1 91 ? -8.801 -3.071 14.501 1.00 85.69 91 PRO A N 1
ATOM 755 C CA . PRO A 1 91 ? -9.329 -3.961 15.536 1.00 85.69 91 PRO A CA 1
ATOM 756 C C . PRO A 1 91 ? -9.684 -3.220 16.833 1.00 85.69 91 PRO A C 1
ATOM 758 O O . PRO A 1 91 ? -10.408 -3.745 17.676 1.00 85.69 91 PRO A O 1
ATOM 761 N N . VAL A 1 92 ? -9.165 -2.001 17.015 1.00 87.12 92 VAL A N 1
ATOM 762 C CA . VAL A 1 92 ? -9.357 -1.188 18.220 1.00 87.12 92 VAL A CA 1
ATOM 763 C C . VAL A 1 92 ? -10.335 -0.044 17.966 1.00 87.12 92 VAL A C 1
ATOM 765 O O . VAL A 1 92 ? -10.340 0.573 16.905 1.00 87.12 92 VAL A O 1
ATOM 768 N N . GLN A 1 93 ? -11.146 0.278 18.973 1.00 82.19 93 GLN A N 1
ATOM 769 C CA . GLN A 1 93 ? -12.126 1.376 18.929 1.00 82.19 93 GLN A CA 1
ATOM 770 C C . GLN A 1 93 ? -11.507 2.749 19.247 1.00 82.19 93 GLN A C 1
ATOM 772 O O . GLN A 1 93 ? -12.201 3.763 19.301 1.00 82.19 93 GLN A O 1
ATOM 777 N N . GLU A 1 94 ? -10.195 2.808 19.480 1.00 85.69 94 GLU A N 1
ATOM 778 C CA . GLU A 1 94 ? -9.511 4.062 19.763 1.00 85.69 94 GLU A CA 1
ATOM 779 C C . GLU A 1 94 ? -9.506 4.960 18.519 1.00 85.69 94 GLU A C 1
ATOM 781 O O . GLU A 1 94 ? -9.013 4.581 17.457 1.00 85.69 94 GLU A O 1
ATOM 786 N N . LYS A 1 95 ? -10.023 6.185 18.656 1.00 84.50 95 LYS A N 1
ATOM 787 C CA . LYS A 1 95 ? -10.171 7.157 17.558 1.00 84.50 95 LYS A CA 1
ATOM 788 C C . LYS A 1 95 ? -8.884 7.377 16.745 1.00 84.50 95 LYS A C 1
ATOM 790 O O . LYS A 1 95 ? -8.956 7.669 15.551 1.00 84.50 95 LYS A O 1
ATOM 795 N N . SER A 1 96 ? -7.718 7.261 17.380 1.00 84.50 96 SER A N 1
ATOM 796 C CA . SER A 1 96 ? -6.405 7.404 16.739 1.00 84.50 96 SER A CA 1
ATOM 797 C C . SER A 1 96 ? -6.193 6.384 15.610 1.00 84.50 96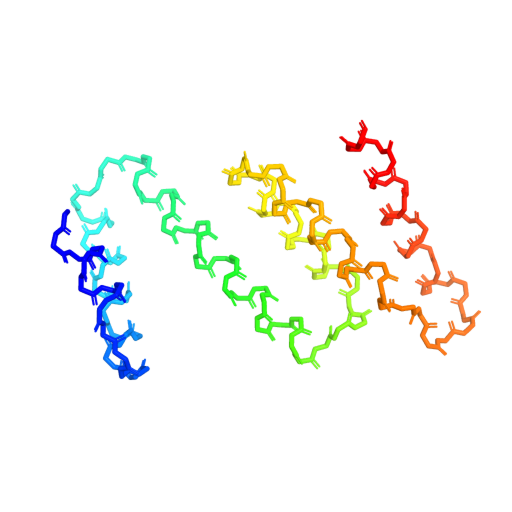 SER A C 1
ATOM 799 O O . SER A 1 96 ? -5.748 6.770 14.527 1.00 84.50 96 SER A O 1
ATOM 801 N N . ALA A 1 97 ? -6.597 5.125 15.810 1.00 79.06 97 ALA A N 1
ATOM 802 C CA . ALA A 1 97 ? -6.479 4.056 14.818 1.00 79.06 97 ALA A CA 1
ATOM 803 C C . ALA A 1 97 ? -7.409 4.276 13.612 1.00 79.06 97 ALA A C 1
ATOM 805 O O . ALA A 1 97 ? -7.028 4.043 12.466 1.00 79.06 97 ALA A O 1
ATOM 806 N N . TRP A 1 98 ? -8.606 4.814 13.857 1.00 90.62 98 TRP A N 1
ATOM 807 C CA . TRP A 1 98 ? -9.599 5.098 12.817 1.00 90.62 98 TRP A CA 1
ATOM 808 C C . TRP A 1 98 ? -9.224 6.278 11.927 1.00 90.62 98 TRP A C 1
ATOM 810 O O . TRP A 1 98 ? -9.608 6.314 10.761 1.00 90.62 98 TRP A O 1
ATOM 820 N N . ARG A 1 99 ? -8.451 7.244 12.439 1.00 91.50 99 ARG A N 1
ATOM 821 C CA . ARG A 1 99 ? -8.047 8.422 11.660 1.00 91.50 99 ARG A CA 1
ATOM 822 C C . ARG A 1 99 ? -7.317 8.031 10.373 1.00 91.50 99 ARG A C 1
ATOM 824 O O . ARG A 1 99 ? -7.615 8.581 9.318 1.00 91.50 99 ARG A O 1
ATOM 831 N N . ARG A 1 100 ? -6.374 7.088 10.458 1.00 91.31 100 ARG A N 1
ATOM 832 C CA . ARG A 1 100 ? -5.621 6.614 9.286 1.00 91.31 100 ARG A CA 1
ATOM 833 C C . ARG A 1 100 ? -6.488 5.796 8.341 1.00 91.31 100 ARG A C 1
ATOM 835 O O . ARG A 1 100 ? -6.408 5.992 7.136 1.00 91.31 100 ARG A O 1
ATOM 842 N N . TYR A 1 101 ? -7.368 4.966 8.886 1.00 92.75 101 TYR A N 1
ATOM 843 C CA . TYR A 1 101 ? -8.326 4.209 8.089 1.00 92.75 101 TYR A CA 1
ATOM 844 C C . TYR A 1 101 ? -9.267 5.117 7.278 1.00 92.75 101 TYR A C 1
ATOM 846 O O . TYR A 1 101 ? -9.488 4.884 6.095 1.00 92.75 101 TYR A O 1
ATOM 854 N N . ILE A 1 102 ? -9.761 6.212 7.865 1.00 93.06 102 ILE A N 1
ATOM 855 C CA . ILE A 1 102 ? -10.578 7.197 7.138 1.00 93.06 102 ILE A CA 1
ATOM 856 C C . ILE A 1 102 ? -9.768 7.872 6.021 1.00 93.06 102 ILE A C 1
ATOM 858 O O . ILE A 1 102 ? -10.293 8.083 4.931 1.00 93.06 102 ILE A O 1
ATOM 862 N N . TYR A 1 103 ? -8.486 8.179 6.249 1.00 94.12 103 TYR A N 1
ATOM 863 C CA . TYR A 1 103 ? -7.635 8.734 5.191 1.00 94.12 103 TYR A CA 1
ATOM 864 C C . TYR A 1 103 ? -7.389 7.762 4.034 1.00 94.12 103 TYR A C 1
ATOM 866 O O . TYR A 1 103 ? -7.278 8.224 2.904 1.00 94.12 103 TYR A O 1
ATOM 874 N N . LEU A 1 104 ? -7.351 6.446 4.273 1.00 94.25 104 LEU A N 1
ATOM 875 C CA . LEU A 1 104 ? -7.305 5.470 3.178 1.00 94.25 104 LEU A CA 1
ATOM 876 C C . LEU A 1 104 ? -8.522 5.612 2.262 1.00 94.25 104 LEU A C 1
ATOM 878 O O . LEU A 1 104 ? -8.352 5.694 1.052 1.00 94.25 104 LEU A O 1
ATOM 882 N N . TRP A 1 105 ? -9.723 5.726 2.834 1.00 95.19 105 TRP A N 1
ATOM 883 C CA . TRP A 1 105 ? -10.952 5.937 2.064 1.00 95.19 105 TRP A CA 1
ATOM 884 C C . TRP A 1 105 ? -10.980 7.273 1.324 1.00 95.19 105 TRP A C 1
ATOM 886 O O . TRP A 1 105 ? -11.390 7.313 0.169 1.00 95.19 105 TRP A O 1
ATOM 896 N N . ILE A 1 106 ? -10.529 8.359 1.961 1.00 95.38 106 ILE A N 1
ATOM 897 C CA . ILE A 1 106 ? -10.440 9.671 1.304 1.00 95.38 106 ILE A CA 1
ATOM 898 C C . ILE A 1 106 ? -9.479 9.601 0.115 1.00 95.38 106 ILE A C 1
ATOM 900 O O . ILE A 1 106 ? -9.826 10.057 -0.966 1.00 95.38 106 ILE A O 1
ATOM 904 N N . ASN A 1 107 ? -8.296 9.009 0.296 1.00 93.50 107 ASN A N 1
ATOM 905 C CA . ASN A 1 107 ? -7.328 8.881 -0.790 1.00 93.50 107 ASN A CA 1
ATOM 906 C C . ASN A 1 107 ? -7.848 7.959 -1.899 1.00 93.50 107 ASN A C 1
ATOM 908 O O . ASN A 1 107 ? -7.653 8.270 -3.066 1.00 93.50 107 ASN A O 1
ATOM 912 N N . TYR A 1 108 ? -8.547 6.875 -1.550 1.00 94.56 108 TYR A N 1
ATOM 913 C CA . TYR A 1 108 ? -9.143 5.982 -2.541 1.00 94.56 108 TYR A CA 1
ATOM 914 C C . TYR A 1 108 ? -10.197 6.706 -3.389 1.00 94.56 108 TYR A C 1
ATOM 916 O O . TYR A 1 108 ? -10.159 6.635 -4.610 1.00 94.56 108 TYR A O 1
ATOM 924 N N . ALA A 1 109 ? -11.074 7.487 -2.750 1.00 94.25 109 ALA A N 1
ATOM 925 C CA . ALA A 1 109 ? -12.085 8.289 -3.438 1.00 94.25 109 ALA A CA 1
ATOM 926 C C . ALA A 1 109 ? -11.515 9.463 -4.255 1.00 94.25 109 ALA A C 1
ATOM 928 O O . ALA A 1 109 ? -12.224 10.002 -5.093 1.00 94.25 109 ALA A O 1
ATOM 929 N N . LEU A 1 110 ? -10.283 9.907 -3.976 1.00 92.00 110 LEU A N 1
ATOM 930 C CA . LEU A 1 110 ? -9.580 10.911 -4.784 1.00 92.00 110 LEU A CA 1
ATOM 931 C C . LEU A 1 110 ? -8.842 10.297 -5.981 1.00 92.00 110 LEU A C 1
ATOM 933 O O . LEU A 1 110 ? -8.520 11.023 -6.919 1.00 92.00 110 LEU A O 1
ATOM 937 N N . MET A 1 111 ? -8.503 9.010 -5.899 1.00 89.69 111 MET A N 1
ATOM 938 C CA . MET A 1 111 ? -7.811 8.268 -6.952 1.00 89.69 111 MET A CA 1
ATOM 939 C C . MET A 1 111 ? -8.778 7.809 -8.051 1.00 89.69 111 MET A C 1
ATOM 941 O O . MET A 1 111 ? -8.412 7.879 -9.224 1.00 89.69 111 MET A O 1
ATOM 945 N N . GLU A 1 112 ? -9.981 7.362 -7.669 1.00 82.38 112 GLU A N 1
ATOM 946 C CA . GLU A 1 112 ? -11.076 6.989 -8.587 1.00 82.38 112 GLU A CA 1
ATOM 947 C C . GLU A 1 112 ? -11.740 8.214 -9.241 1.00 82.38 112 GLU A C 1
ATOM 949 O O . GLU A 1 112 ? -11.980 8.162 -10.470 1.00 82.38 112 GLU A O 1
#

Sequence (112 aa):
AIYKYAIDNIKDESRLTELHKAYAIHVKKHGERAGIEDVVLNNRKLKYEKDLKECPTNYDTWFDYIRCVEEIGRLDEVRESYERAIANIPPVQEKSAWRRYIYLWINYALME

Foldseek 3Di:
DVLVVCLVPDPDPVVNVVSLVVCQVCCVVPNDPVSNVVSVLVVLLVVLVVVCVVPVLPLVSLVSNLVSVVVVVDLVVSLVSLVSNLVNDHPDPPVVSVVSSVVSVVVNVVSD

pLDDT: mean 84.29, std 9.99, range [57.59, 95.38]

Secondary structure (DSSP, 8-state):
-HHHHHHHH---HHHHHHHHHHHHHHHHHH--HHHHHHHHHHHHHHHHHHHHHH-TT-HHHHHHHHHHHHHHT-HHHHHHHHHHHHTS--SS--HHHHHHHHHHHHHHHHH-

InterPro domains:
  IPR003107 HAT (Half-A-TPR) repeat [SM00386] (39-71)
  IPR003107 HAT (Half-A-TPR) repeat [SM00386] (73-107)
  IPR011990 Tetratricopeptide-like helical domain superfamily [G3DSA:1.25.40.10] (11-112)
  IPR011990 Tetratricopeptide-like helical domain superfamily [SSF48452] (8-112)
  IPR045075 Pre-mRNA-splicing factor Syf1-like [PTHR11246] (2-112)

Radius of gyration: 16.87 Å; chains: 1; bounding box: 39×33×41 Å